Protein AF-A0AB34AFC1-F1 (afdb_monomer)

Foldseek 3Di:
DDPVVVVVVVVVVVVVVVVVVVVVVVVVVVVVVVVVVVVVVVVVVVVVVVVVVVLVVLLVVLVVLVVVCVVVVPDPVSVVSNVVCVVVVND

Structure (mmCIF, N/CA/C/O backbone):
data_AF-A0AB34AFC1-F1
#
_entry.id   AF-A0AB34AFC1-F1
#
loop_
_atom_site.group_PDB
_atom_site.id
_atom_site.type_symbol
_atom_site.label_atom_id
_atom_site.label_alt_id
_atom_site.label_comp_id
_atom_site.label_asym_id
_atom_site.label_entity_id
_atom_site.label_seq_id
_atom_site.pdbx_PDB_ins_code
_atom_site.Cartn_x
_atom_site.Cartn_y
_atom_site.Cartn_z
_atom_site.occupancy
_atom_site.B_iso_or_equiv
_atom_site.auth_seq_id
_atom_site.auth_comp_id
_atom_site.auth_asym_id
_atom_site.auth_atom_id
_atom_site.pdbx_PDB_model_num
ATOM 1 N N . MET A 1 1 ? 36.940 -4.262 -53.594 1.00 66.44 1 MET A N 1
ATOM 2 C CA . MET A 1 1 ? 35.956 -3.407 -52.889 1.00 66.44 1 MET A CA 1
ATOM 3 C C . MET A 1 1 ? 36.439 -1.960 -52.968 1.00 66.44 1 MET A C 1
ATOM 5 O O . MET A 1 1 ? 37.574 -1.721 -52.559 1.00 66.44 1 MET A O 1
ATOM 9 N N . ASN A 1 2 ? 35.660 -1.042 -53.555 1.00 89.19 2 ASN A N 1
ATOM 10 C CA . ASN A 1 2 ? 36.077 0.359 -53.746 1.00 89.19 2 ASN A CA 1
ATOM 11 C C . ASN A 1 2 ? 36.038 1.155 -52.416 1.00 89.19 2 ASN A C 1
ATOM 13 O O . ASN A 1 2 ? 35.502 0.680 -51.411 1.00 89.19 2 ASN A O 1
ATOM 17 N N . SER A 1 3 ? 36.667 2.332 -52.388 1.00 86.94 3 SER A N 1
ATOM 18 C CA . SER A 1 3 ? 36.796 3.190 -51.195 1.00 86.94 3 SER A CA 1
ATOM 19 C C . SER A 1 3 ? 35.446 3.649 -50.635 1.00 86.94 3 SER A C 1
ATOM 21 O O . SER A 1 3 ? 35.250 3.644 -49.423 1.00 86.94 3 SER A O 1
ATOM 23 N N . GLU A 1 4 ? 34.504 3.973 -51.514 1.00 88.38 4 GLU A N 1
ATOM 24 C CA . GLU A 1 4 ? 33.139 4.375 -51.174 1.00 88.38 4 GLU A CA 1
ATOM 25 C C . GLU A 1 4 ? 32.374 3.259 -50.447 1.00 88.38 4 GLU A C 1
ATOM 27 O O . GLU A 1 4 ? 31.822 3.475 -49.369 1.00 88.38 4 GLU A O 1
ATOM 32 N N . THR A 1 5 ? 32.449 2.021 -50.947 1.00 90.44 5 THR A N 1
ATOM 33 C CA . THR A 1 5 ? 31.854 0.853 -50.275 1.00 90.44 5 THR A CA 1
ATOM 34 C C . THR A 1 5 ? 32.454 0.651 -48.881 1.00 90.44 5 THR A C 1
ATOM 36 O O . THR A 1 5 ? 31.721 0.413 -47.924 1.00 90.44 5 THR A O 1
ATOM 39 N N . LYS A 1 6 ? 33.780 0.798 -48.727 1.00 90.44 6 LYS A N 1
ATOM 40 C CA . LYS A 1 6 ? 34.444 0.686 -47.414 1.00 90.44 6 LYS A CA 1
ATOM 41 C C . LYS A 1 6 ? 33.978 1.769 -46.434 1.00 90.44 6 LYS A C 1
ATOM 43 O O . LYS A 1 6 ? 33.796 1.482 -45.252 1.00 90.44 6 LYS A O 1
ATOM 48 N N . PHE A 1 7 ? 33.766 2.994 -46.914 1.00 91.38 7 PHE A N 1
ATOM 49 C CA . PHE A 1 7 ? 33.246 4.091 -46.100 1.00 91.38 7 PHE A CA 1
ATOM 50 C C . PHE A 1 7 ? 31.810 3.818 -45.632 1.00 91.38 7 PHE A C 1
ATOM 52 O O . PHE A 1 7 ? 31.527 3.923 -44.438 1.00 91.38 7 PHE A O 1
ATOM 59 N N . HIS A 1 8 ? 30.921 3.392 -46.534 1.00 92.25 8 HIS A N 1
ATOM 60 C CA . HIS A 1 8 ? 29.541 3.058 -46.174 1.00 92.25 8 HIS A CA 1
ATOM 61 C C . HIS A 1 8 ? 29.455 1.919 -45.153 1.00 92.25 8 HIS A C 1
ATOM 63 O O . HIS A 1 8 ? 28.715 2.047 -44.177 1.00 92.25 8 HIS A O 1
ATOM 69 N N . VAL A 1 9 ? 30.250 0.854 -45.316 1.00 93.75 9 VAL A N 1
ATOM 70 C CA . VAL A 1 9 ? 30.317 -0.253 -44.345 1.00 93.75 9 VAL A CA 1
ATOM 71 C C . VAL A 1 9 ? 30.768 0.249 -42.970 1.00 93.75 9 VAL A C 1
ATOM 73 O O . VAL A 1 9 ? 30.106 -0.031 -41.976 1.00 93.75 9 VAL A O 1
ATOM 76 N N . SER A 1 10 ? 31.811 1.083 -42.910 1.00 94.50 10 SER A N 1
ATOM 77 C CA . SER A 1 10 ? 32.292 1.676 -41.652 1.00 94.50 10 SER A CA 1
ATOM 78 C C . SER A 1 10 ? 31.217 2.513 -40.939 1.00 94.50 10 SER A C 1
ATOM 80 O O . SER A 1 10 ? 31.012 2.394 -39.727 1.00 94.50 10 SER A O 1
ATOM 82 N N . VAL A 1 11 ? 30.457 3.323 -41.686 1.00 94.88 11 VAL A N 1
ATOM 83 C CA . VAL A 1 11 ? 29.337 4.101 -41.131 1.00 94.88 11 VAL A CA 1
ATOM 84 C C . VAL A 1 11 ? 28.222 3.185 -40.621 1.00 94.88 11 VAL A C 1
ATOM 86 O O . VAL A 1 11 ? 27.651 3.444 -39.556 1.00 94.88 11 VAL A O 1
ATOM 89 N N . MET A 1 12 ? 27.901 2.116 -41.354 1.00 96.44 12 MET A N 1
ATOM 90 C CA . MET A 1 12 ? 26.898 1.133 -40.937 1.00 96.44 12 MET A CA 1
ATOM 91 C C . MET A 1 12 ? 27.320 0.401 -39.659 1.00 96.44 12 MET A C 1
ATOM 93 O O . MET A 1 12 ? 26.509 0.298 -38.738 1.00 96.44 12 MET A O 1
ATOM 97 N N . ASP A 1 13 ? 28.584 -0.004 -39.545 1.00 96.38 13 ASP A N 1
ATOM 98 C CA . ASP A 1 13 ? 29.130 -0.638 -38.341 1.00 96.38 13 ASP A CA 1
ATOM 99 C C . ASP A 1 13 ? 29.080 0.300 -37.130 1.00 96.38 13 ASP A C 1
ATOM 101 O O . ASP A 1 13 ? 28.660 -0.097 -36.037 1.00 96.38 13 ASP A O 1
ATOM 105 N N . ALA A 1 14 ? 29.432 1.576 -37.318 1.00 96.06 14 ALA A N 1
ATOM 106 C CA . ALA A 1 14 ? 29.345 2.583 -36.265 1.00 96.06 14 ALA A CA 1
ATOM 107 C C . ALA A 1 14 ? 27.895 2.790 -35.787 1.00 96.06 14 ALA A C 1
ATOM 109 O O . ALA A 1 14 ? 27.635 2.852 -34.578 1.00 96.06 14 ALA A O 1
ATOM 110 N N . ARG A 1 15 ? 26.932 2.845 -36.718 1.00 96.44 15 ARG A N 1
ATOM 111 C CA . ARG A 1 15 ? 25.498 2.934 -36.396 1.00 96.44 15 ARG A CA 1
ATOM 112 C C . ARG A 1 15 ? 25.016 1.690 -35.656 1.00 96.44 15 ARG A C 1
ATOM 114 O O . ARG A 1 15 ? 24.358 1.822 -34.626 1.00 96.44 15 ARG A O 1
ATOM 121 N N . LEU A 1 16 ? 25.393 0.499 -36.119 1.00 97.00 16 LEU A N 1
ATOM 122 C CA . LEU A 1 16 ? 25.032 -0.761 -35.475 1.00 97.00 16 LEU A CA 1
ATOM 123 C C . LEU A 1 16 ? 25.580 -0.834 -34.046 1.00 97.00 16 LEU A C 1
ATOM 125 O O . LEU A 1 16 ? 24.852 -1.198 -33.123 1.00 97.00 16 LEU A O 1
ATOM 129 N N . LYS A 1 17 ? 26.839 -0.433 -33.836 1.00 96.94 17 LYS A N 1
ATOM 130 C CA . LYS A 1 17 ? 27.454 -0.373 -32.503 1.00 96.94 17 LYS A CA 1
ATOM 131 C C . LYS A 1 17 ? 26.707 0.590 -31.578 1.00 96.94 17 LYS A C 1
ATOM 133 O O . LYS A 1 17 ? 26.487 0.265 -30.411 1.00 96.94 17 LYS A O 1
ATOM 138 N N . LYS A 1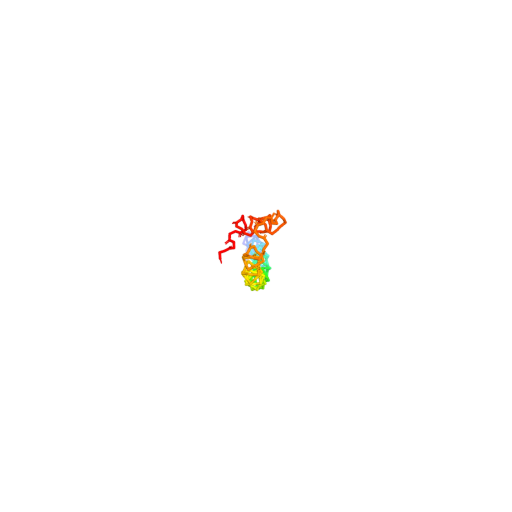 18 ? 26.278 1.749 -32.093 1.00 97.50 18 LYS A N 1
ATOM 139 C CA . LYS A 1 18 ? 25.481 2.722 -31.331 1.00 97.50 18 LYS A CA 1
ATOM 140 C C . LYS A 1 18 ? 24.129 2.141 -30.912 1.00 97.50 18 LYS A C 1
ATOM 142 O O . LYS A 1 18 ? 23.785 2.231 -29.737 1.00 97.50 18 LYS A O 1
ATOM 147 N N . VAL A 1 19 ? 23.402 1.512 -31.837 1.00 97.25 19 VAL A N 1
ATOM 148 C CA . VAL A 1 19 ? 22.093 0.902 -31.546 1.00 97.25 19 VAL A CA 1
ATOM 149 C C . VAL A 1 19 ? 22.229 -0.245 -30.545 1.00 97.25 19 VAL A C 1
ATOM 151 O O . VAL A 1 19 ? 21.448 -0.316 -29.601 1.00 97.25 19 VAL A O 1
ATOM 154 N N . LYS A 1 20 ? 23.251 -1.102 -30.683 1.00 97.81 20 LYS A N 1
ATOM 155 C CA . LYS A 1 20 ? 23.535 -2.171 -29.709 1.00 97.81 20 LYS A CA 1
ATOM 156 C C . LYS A 1 20 ? 23.752 -1.608 -28.304 1.00 97.81 20 LYS A C 1
ATOM 158 O O . LYS A 1 20 ? 23.077 -2.036 -27.377 1.00 97.81 20 LYS A O 1
ATOM 163 N N . LYS A 1 21 ? 24.595 -0.577 -28.169 1.00 97.50 21 LYS A N 1
ATOM 164 C CA . LYS A 1 21 ? 24.837 0.086 -26.879 1.00 97.50 21 LYS A CA 1
ATOM 165 C C . LYS A 1 21 ? 23.549 0.643 -26.266 1.00 97.50 21 LYS A C 1
ATOM 167 O O . LYS A 1 21 ? 23.328 0.470 -25.074 1.00 97.50 21 LYS A O 1
ATOM 172 N N . GLN A 1 22 ? 22.704 1.294 -27.066 1.00 97.75 22 GLN A N 1
ATOM 173 C CA . GLN A 1 22 ? 21.416 1.804 -26.588 1.00 97.75 22 GLN A CA 1
ATOM 174 C C . GLN A 1 22 ? 20.495 0.666 -26.138 1.00 97.75 22 GLN A C 1
ATOM 176 O O . GLN A 1 22 ? 19.891 0.757 -25.076 1.00 97.75 22 GLN A O 1
ATOM 181 N N . CYS A 1 23 ? 20.425 -0.423 -26.905 1.00 97.69 23 CYS A N 1
ATOM 182 C CA . CYS A 1 23 ? 19.644 -1.604 -26.547 1.00 97.69 23 CYS A CA 1
ATOM 183 C C . CYS A 1 23 ? 20.100 -2.200 -25.206 1.00 97.69 23 CYS A C 1
ATOM 185 O O . CYS A 1 23 ? 19.266 -2.475 -24.346 1.00 97.69 23 CYS A O 1
ATOM 187 N N . ASP A 1 24 ? 21.40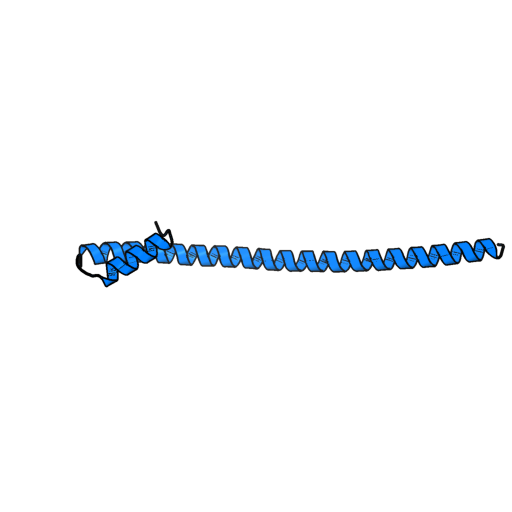9 -2.330 -24.988 1.00 98.06 24 ASP A N 1
ATOM 188 C CA . ASP A 1 24 ? 21.954 -2.852 -23.732 1.00 98.06 24 ASP A CA 1
ATOM 189 C C . ASP A 1 24 ? 21.658 -1.919 -22.549 1.00 98.06 24 ASP A C 1
ATOM 191 O O . ASP A 1 24 ? 21.256 -2.384 -21.484 1.00 98.06 24 ASP A O 1
ATOM 195 N N . GLN A 1 25 ? 21.761 -0.602 -22.751 1.00 98.00 25 GLN A N 1
ATOM 196 C CA . GLN A 1 25 ? 21.379 0.393 -21.743 1.00 98.00 25 GLN A CA 1
ATOM 197 C C . GLN A 1 25 ? 19.892 0.300 -21.385 1.00 98.00 25 GLN A C 1
ATOM 199 O O . GLN A 1 25 ? 19.544 0.315 -20.206 1.00 98.00 25 GLN A O 1
ATOM 204 N N . TYR A 1 26 ? 19.012 0.154 -22.380 1.00 98.12 26 TYR A N 1
ATOM 205 C CA . TYR A 1 26 ? 17.581 -0.022 -22.136 1.00 98.12 26 TYR A CA 1
ATOM 206 C C . TYR A 1 26 ? 17.275 -1.328 -21.407 1.00 98.12 26 TYR A C 1
ATOM 208 O O . TYR A 1 26 ? 16.444 -1.325 -20.505 1.00 98.12 26 TYR A O 1
ATOM 216 N N . LYS A 1 27 ? 17.955 -2.429 -21.743 1.00 97.94 27 LYS A N 1
ATOM 217 C CA . LYS A 1 27 ? 17.799 -3.706 -21.031 1.00 97.94 27 LYS A CA 1
ATOM 218 C C . LYS A 1 27 ? 18.213 -3.596 -19.567 1.00 97.94 27 LYS A C 1
ATOM 220 O O . LYS A 1 27 ? 17.501 -4.096 -18.705 1.00 97.94 27 LYS A O 1
ATOM 225 N N . GLN A 1 28 ? 19.330 -2.924 -19.289 1.00 98.06 28 GLN A N 1
ATOM 226 C CA . GLN A 1 28 ? 19.789 -2.690 -17.919 1.00 98.06 28 GLN A CA 1
ATOM 227 C C . GLN A 1 28 ? 18.800 -1.817 -17.144 1.00 98.06 28 GLN A C 1
ATOM 229 O O . GLN A 1 28 ? 18.377 -2.198 -16.058 1.00 98.06 28 GLN A O 1
ATOM 234 N N . ALA A 1 29 ? 18.373 -0.689 -17.720 1.00 98.06 29 ALA A N 1
ATOM 235 C CA . ALA A 1 29 ? 17.385 0.187 -17.09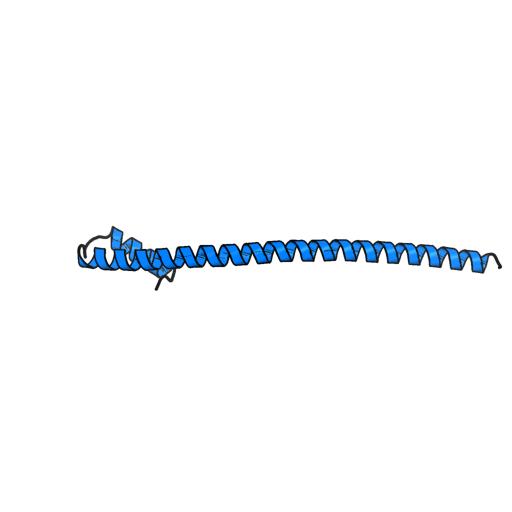5 1.00 98.06 29 ALA A CA 1
ATOM 236 C C . ALA A 1 29 ? 16.060 -0.546 -16.831 1.00 98.06 29 ALA A C 1
ATOM 238 O O . ALA A 1 29 ? 15.500 -0.438 -15.745 1.00 98.06 29 ALA A O 1
ATOM 239 N N . TYR A 1 30 ? 15.595 -1.346 -17.794 1.00 98.19 30 TYR A N 1
ATOM 240 C CA . TYR A 1 30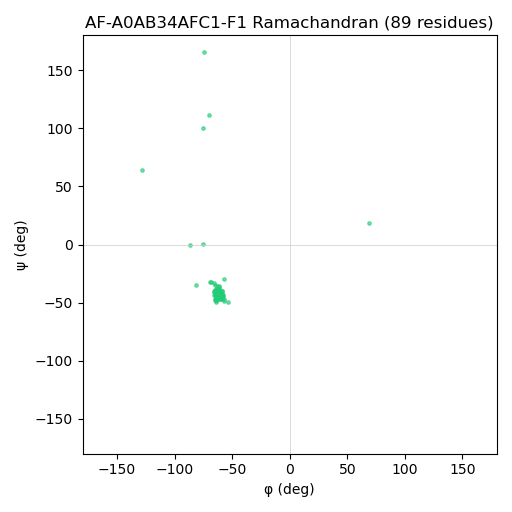 ? 14.407 -2.177 -17.635 1.00 98.19 30 TYR A CA 1
ATOM 241 C C . TYR A 1 30 ? 14.558 -3.176 -16.485 1.00 98.19 30 TYR A C 1
ATOM 243 O O . TYR A 1 30 ? 13.660 -3.270 -15.653 1.00 98.19 30 TYR A O 1
ATOM 251 N N . GLN A 1 31 ? 15.687 -3.887 -16.404 1.00 98.31 31 GLN A N 1
ATOM 252 C CA . GLN A 1 31 ? 15.919 -4.847 -15.326 1.00 98.31 31 GLN A CA 1
ATOM 253 C C . GLN A 1 31 ? 15.937 -4.161 -13.956 1.00 98.31 31 GLN A C 1
ATOM 255 O O . GLN A 1 31 ? 15.273 -4.637 -13.043 1.00 98.31 31 GLN A O 1
ATOM 260 N N . HIS A 1 32 ? 16.591 -3.002 -13.836 1.00 98.06 32 HIS A N 1
ATOM 261 C CA . HIS A 1 32 ? 16.555 -2.210 -12.606 1.00 98.06 32 HIS A CA 1
ATOM 262 C C . HIS A 1 32 ? 15.127 -1.809 -12.218 1.00 98.06 32 HIS A C 1
ATOM 264 O O . HIS A 1 32 ? 14.730 -1.999 -11.072 1.00 98.06 32 HIS A O 1
ATOM 270 N N . CYS A 1 33 ? 14.313 -1.338 -13.170 1.00 98.38 33 CYS A N 1
ATOM 271 C CA . CYS A 1 33 ? 12.908 -1.032 -12.898 1.00 98.38 33 CYS A CA 1
ATOM 272 C C . CYS A 1 33 ? 12.114 -2.268 -12.449 1.00 98.38 33 CYS A C 1
ATOM 274 O O . CYS A 1 33 ? 11.250 -2.162 -11.579 1.00 98.38 33 CYS A O 1
ATOM 276 N N . VAL A 1 34 ? 12.377 -3.438 -13.037 1.00 98.44 34 VAL A N 1
ATOM 277 C CA . VAL A 1 34 ? 11.736 -4.696 -12.631 1.00 98.44 34 VAL A CA 1
ATOM 278 C C . VAL A 1 34 ? 12.125 -5.064 -11.199 1.00 98.44 34 VAL A C 1
ATOM 280 O O . VAL A 1 34 ? 11.241 -5.391 -10.404 1.00 98.44 34 VAL A O 1
ATOM 283 N N . ASP A 1 35 ? 13.407 -4.970 -10.857 1.00 98.50 35 ASP A N 1
ATOM 284 C CA . ASP A 1 35 ? 13.916 -5.290 -9.523 1.00 98.50 35 ASP A CA 1
ATOM 285 C C . ASP A 1 35 ? 13.300 -4.359 -8.462 1.00 98.50 35 ASP A C 1
ATOM 287 O O . ASP A 1 35 ? 12.770 -4.827 -7.448 1.00 98.50 35 ASP A O 1
ATOM 291 N N . ASP A 1 36 ? 13.246 -3.053 -8.739 1.00 98.56 36 ASP A N 1
ATOM 292 C CA . ASP A 1 36 ? 12.606 -2.067 -7.862 1.00 98.56 36 ASP A CA 1
ATOM 293 C C . ASP A 1 36 ? 11.110 -2.359 -7.671 1.00 98.56 36 ASP A C 1
ATOM 295 O O . ASP A 1 36 ? 10.591 -2.320 -6.550 1.00 98.56 36 ASP A O 1
ATOM 299 N N . LEU A 1 37 ? 10.396 -2.715 -8.746 1.00 98.56 37 LEU A N 1
ATOM 300 C CA . LEU A 1 37 ? 8.978 -3.079 -8.674 1.00 98.56 37 LEU A CA 1
ATOM 301 C C . LEU A 1 37 ? 8.740 -4.328 -7.820 1.00 98.56 37 LEU A C 1
ATOM 303 O O . LEU A 1 37 ? 7.726 -4.403 -7.118 1.00 98.56 37 LEU A O 1
ATOM 307 N N . ILE A 1 38 ? 9.646 -5.307 -7.855 1.00 98.56 38 ILE A N 1
ATOM 308 C CA . ILE A 1 38 ? 9.565 -6.504 -7.008 1.00 98.56 38 ILE A CA 1
ATOM 309 C C . ILE A 1 38 ? 9.691 -6.111 -5.533 1.00 98.56 38 ILE A C 1
ATOM 311 O O . ILE A 1 38 ? 8.852 -6.516 -4.720 1.00 98.56 38 ILE A O 1
ATOM 315 N N . VAL A 1 39 ? 10.680 -5.279 -5.192 1.00 98.50 39 VAL A N 1
ATOM 316 C CA . VAL A 1 39 ? 10.894 -4.796 -3.819 1.00 98.50 39 VAL A CA 1
ATOM 317 C C . VAL A 1 39 ? 9.692 -3.988 -3.328 1.00 98.50 39 VAL A C 1
ATOM 319 O O . VAL A 1 39 ? 9.184 -4.239 -2.231 1.00 98.50 39 VAL A O 1
ATOM 322 N N . LEU A 1 40 ? 9.176 -3.068 -4.146 1.00 98.69 40 LEU A N 1
ATOM 323 C CA . LEU A 1 40 ? 8.000 -2.263 -3.806 1.00 98.69 40 LEU A CA 1
ATOM 324 C C . LEU A 1 40 ? 6.759 -3.131 -3.573 1.00 98.69 40 LEU A C 1
ATOM 326 O O . LEU A 1 40 ? 6.046 -2.933 -2.590 1.00 98.69 40 LEU A O 1
ATOM 330 N N . ARG A 1 41 ? 6.523 -4.145 -4.413 1.00 98.50 41 ARG A N 1
ATOM 331 C CA . ARG A 1 41 ? 5.412 -5.093 -4.217 1.00 98.50 41 ARG A CA 1
ATOM 332 C C . ARG A 1 41 ? 5.552 -5.889 -2.923 1.00 98.50 41 ARG A C 1
ATOM 334 O O . ARG A 1 41 ? 4.557 -6.082 -2.226 1.00 98.50 41 ARG A O 1
ATOM 341 N N . ALA A 1 42 ? 6.757 -6.348 -2.590 1.00 98.44 42 ALA A N 1
ATOM 342 C CA . ALA A 1 42 ? 7.006 -7.068 -1.344 1.00 98.44 42 ALA A CA 1
ATOM 343 C C . ALA A 1 42 ? 6.777 -6.170 -0.115 1.00 98.44 42 ALA A C 1
ATOM 345 O O . ALA A 1 42 ? 6.110 -6.580 0.838 1.00 98.44 42 ALA A O 1
ATOM 346 N N . ASN A 1 43 ? 7.263 -4.927 -0.163 1.00 98.50 43 ASN A N 1
ATOM 347 C CA . ASN A 1 43 ? 7.054 -3.940 0.893 1.00 98.50 43 ASN A CA 1
ATOM 348 C C . ASN A 1 43 ? 5.570 -3.602 1.074 1.00 98.50 43 ASN A C 1
ATOM 350 O O . ASN A 1 43 ? 5.098 -3.602 2.210 1.00 98.50 43 ASN A O 1
ATOM 354 N N . ASN A 1 44 ? 4.823 -3.394 -0.014 1.00 98.69 44 ASN A N 1
ATOM 355 C CA . ASN A 1 44 ? 3.384 -3.128 0.052 1.00 98.69 44 ASN A CA 1
ATOM 356 C C . ASN A 1 44 ? 2.627 -4.286 0.705 1.00 98.69 44 ASN A C 1
ATOM 358 O O . ASN A 1 44 ? 1.883 -4.051 1.650 1.00 98.69 44 ASN A O 1
ATOM 362 N N .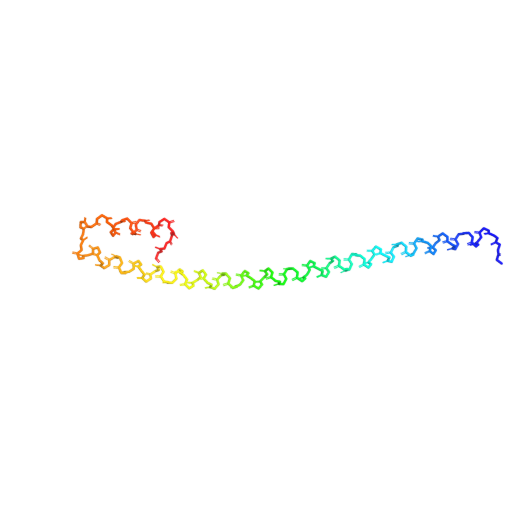 LYS A 1 45 ? 2.891 -5.539 0.309 1.00 98.44 45 LYS A N 1
ATOM 363 C CA . LYS A 1 45 ? 2.268 -6.713 0.950 1.00 98.44 45 LYS A CA 1
ATOM 364 C C . LYS A 1 45 ? 2.569 -6.796 2.448 1.00 98.44 45 LYS A C 1
ATOM 366 O O . LYS A 1 45 ? 1.701 -7.159 3.240 1.00 98.44 45 LYS A O 1
ATOM 371 N N . ARG A 1 46 ? 3.803 -6.473 2.856 1.00 98.50 46 ARG A N 1
ATOM 372 C CA . ARG A 1 46 ? 4.180 -6.437 4.277 1.00 98.50 46 ARG A CA 1
ATOM 373 C C . ARG A 1 46 ? 3.406 -5.348 5.023 1.00 98.50 46 ARG A C 1
ATOM 375 O O . ARG A 1 46 ? 2.866 -5.631 6.089 1.00 98.50 46 ARG A O 1
ATOM 382 N N . LEU A 1 47 ? 3.331 -4.142 4.463 1.00 98.56 47 LEU A N 1
ATOM 383 C CA . LEU A 1 47 ? 2.606 -3.017 5.058 1.00 98.56 47 LEU A CA 1
ATOM 384 C C . LEU A 1 47 ? 1.100 -3.288 5.142 1.00 98.56 47 LEU A C 1
ATOM 386 O O . LEU A 1 47 ? 0.496 -3.020 6.173 1.00 98.56 47 LEU A O 1
ATOM 390 N N . GLU A 1 48 ? 0.498 -3.883 4.112 1.00 98.50 48 GLU A N 1
ATOM 391 C CA . GLU A 1 48 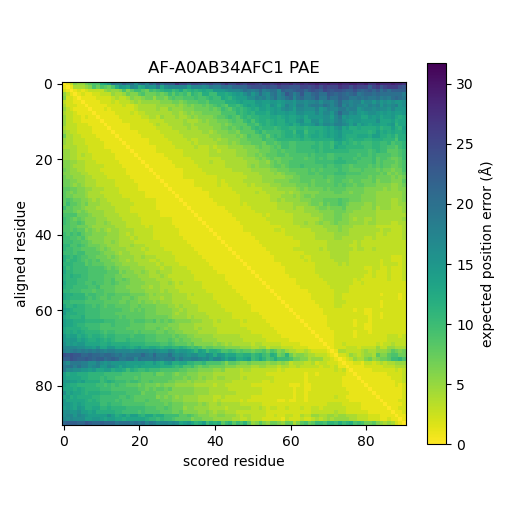? -0.908 -4.305 4.122 1.00 98.50 48 GLU A CA 1
ATOM 392 C C . GLU A 1 48 ? -1.193 -5.279 5.271 1.00 98.50 48 GLU A C 1
ATOM 394 O O . GLU A 1 48 ? -2.176 -5.112 5.995 1.00 98.50 48 GLU A O 1
ATOM 399 N N . ARG A 1 49 ? -0.303 -6.255 5.494 1.00 98.31 49 ARG A N 1
ATOM 400 C CA . ARG A 1 49 ? -0.423 -7.198 6.613 1.00 98.31 49 ARG A CA 1
ATOM 401 C C . ARG A 1 49 ? -0.319 -6.498 7.968 1.00 98.31 49 ARG A C 1
ATOM 403 O O . ARG A 1 49 ? -1.167 -6.719 8.827 1.00 98.31 49 ARG A O 1
ATOM 410 N N . GLN A 1 50 ? 0.681 -5.637 8.146 1.00 98.25 50 GLN A N 1
ATOM 411 C CA . GLN A 1 50 ? 0.869 -4.883 9.390 1.00 98.25 50 GLN A CA 1
ATOM 412 C C . GLN A 1 50 ? -0.324 -3.962 9.677 1.00 98.25 50 GLN A C 1
ATOM 414 O O . GLN A 1 50 ? -0.812 -3.917 10.804 1.00 98.25 50 GLN A O 1
ATOM 419 N N . ASN A 1 51 ? -0.851 -3.289 8.653 1.00 97.56 51 ASN A N 1
ATOM 420 C CA . ASN A 1 51 ? -2.043 -2.454 8.773 1.00 97.56 51 ASN A CA 1
ATOM 421 C C . ASN A 1 51 ? -3.278 -3.283 9.150 1.00 97.56 51 ASN A C 1
ATOM 423 O O . ASN A 1 51 ? -4.081 -2.842 9.971 1.00 97.56 51 ASN A O 1
ATOM 427 N N . ALA A 1 52 ? -3.432 -4.490 8.597 1.00 97.31 52 ALA A N 1
ATOM 428 C CA . ALA A 1 52 ? -4.525 -5.389 8.958 1.00 97.31 52 ALA A CA 1
ATOM 429 C C . ALA A 1 52 ? -4.438 -5.843 10.427 1.00 97.31 52 ALA A C 1
ATOM 431 O O . ALA A 1 52 ? -5.449 -5.834 11.134 1.00 97.31 52 ALA A O 1
ATOM 432 N N . GLU A 1 53 ? -3.239 -6.186 10.904 1.00 97.94 53 GLU A N 1
ATOM 433 C CA . GLU A 1 53 ? -2.984 -6.553 12.304 1.00 97.94 53 GLU A CA 1
ATOM 434 C C . GLU A 1 53 ? -3.274 -5.377 13.254 1.00 97.94 53 GLU A C 1
ATOM 436 O O . GLU A 1 53 ? -3.985 -5.538 14.250 1.00 97.94 53 GLU A O 1
ATOM 441 N N . GLN A 1 54 ? -2.817 -4.170 12.910 1.00 97.38 54 GLN A N 1
ATOM 442 C CA . GLN A 1 54 ? -3.099 -2.954 13.678 1.00 97.38 54 GLN A CA 1
ATOM 443 C C . GLN A 1 54 ? -4.595 -2.619 13.700 1.00 97.38 54 GLN A C 1
ATOM 445 O O . GLN A 1 54 ? -5.143 -2.314 14.759 1.00 97.38 54 GLN A O 1
ATOM 450 N N . LEU A 1 55 ? -5.290 -2.724 12.564 1.00 97.12 55 LEU A N 1
ATOM 451 C CA . LEU A 1 55 ? -6.733 -2.492 12.494 1.00 97.12 55 LEU A CA 1
ATOM 452 C C . LEU A 1 55 ? -7.508 -3.501 13.351 1.00 97.12 55 LEU A C 1
ATOM 454 O O . LEU A 1 55 ? -8.476 -3.130 14.017 1.00 97.12 55 LEU A O 1
ATOM 458 N N . ALA A 1 56 ? -7.088 -4.769 13.367 1.00 97.25 56 ALA A N 1
ATOM 459 C CA . ALA A 1 56 ? -7.688 -5.787 14.223 1.00 97.25 56 ALA A CA 1
ATOM 460 C C . ALA A 1 56 ? -7.524 -5.439 15.711 1.00 97.25 56 ALA A C 1
ATOM 462 O O . ALA A 1 56 ? -8.495 -5.520 16.469 1.00 97.25 56 ALA A O 1
ATOM 463 N N . LEU A 1 57 ? -6.335 -4.982 16.115 1.00 97.94 57 LEU A N 1
ATOM 464 C CA . LEU A 1 57 ? -6.084 -4.517 17.478 1.00 97.94 57 LEU A CA 1
ATOM 465 C C . LEU A 1 57 ? -6.946 -3.296 17.833 1.00 97.94 57 LEU A C 1
ATOM 467 O O . LEU A 1 57 ? -7.572 -3.276 18.892 1.00 97.94 57 LEU A O 1
ATOM 471 N N . LEU A 1 58 ? -7.060 -2.311 16.937 1.00 97.69 58 LEU A N 1
ATOM 472 C CA . LEU A 1 58 ? -7.911 -1.134 17.152 1.00 97.69 58 LEU A CA 1
ATOM 473 C C . LEU A 1 58 ? -9.390 -1.507 17.314 1.00 97.69 58 LEU A C 1
ATOM 475 O O . LEU A 1 58 ? -10.078 -0.919 18.146 1.00 97.69 58 LEU A O 1
ATOM 479 N N . LYS A 1 59 ? -9.883 -2.518 16.588 1.00 97.19 59 LYS A N 1
ATOM 480 C CA . LYS A 1 59 ? -11.247 -3.045 16.775 1.00 97.19 59 LYS A CA 1
ATOM 481 C C . LYS A 1 59 ? -11.438 -3.695 18.144 1.00 97.19 59 LYS A C 1
ATOM 483 O O . LYS A 1 59 ? -12.493 -3.534 18.754 1.00 97.19 59 LYS A O 1
ATOM 488 N N . GLN A 1 60 ? -10.441 -4.425 18.646 1.00 97.69 60 GLN A N 1
ATOM 489 C CA . GLN A 1 60 ? -10.487 -4.971 20.008 1.00 97.69 60 GLN A CA 1
ATOM 490 C C . GLN A 1 60 ? -10.469 -3.850 21.051 1.00 97.69 60 GLN A C 1
ATOM 492 O O . GLN A 1 60 ? -11.268 -3.864 21.986 1.00 97.69 60 GLN A O 1
ATOM 497 N N . PHE A 1 61 ? -9.617 -2.844 20.849 1.00 97.38 61 PHE A N 1
ATOM 498 C CA . PHE A 1 61 ? -9.555 -1.674 21.713 1.00 97.38 61 PHE 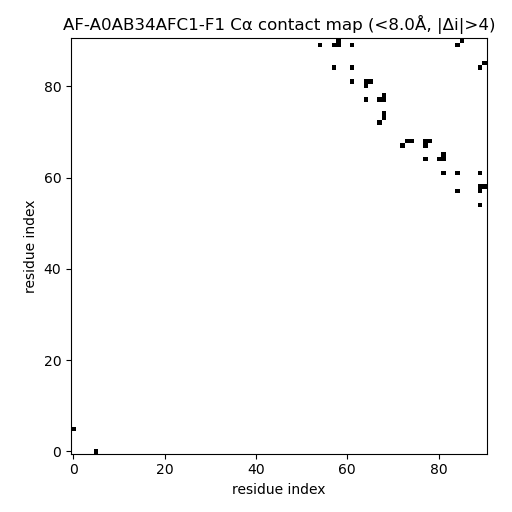A CA 1
ATOM 499 C C . PHE A 1 61 ? -10.880 -0.902 21.719 1.00 97.38 61 PHE A C 1
ATOM 501 O O . PHE A 1 61 ? -11.369 -0.562 22.789 1.00 97.38 61 PHE A O 1
ATOM 508 N N . ARG A 1 62 ? -11.534 -0.722 20.563 1.00 96.25 62 ARG A N 1
ATOM 509 C CA . ARG A 1 62 ? -12.879 -0.127 20.466 1.00 96.25 62 ARG A CA 1
ATOM 510 C C . ARG A 1 62 ? -13.885 -0.834 21.369 1.00 96.25 62 ARG A C 1
ATOM 512 O O . ARG A 1 62 ? -14.537 -0.169 22.163 1.00 96.25 62 ARG A O 1
ATOM 519 N N . LYS A 1 63 ? -13.948 -2.170 21.316 1.00 96.50 63 LYS A N 1
ATOM 520 C CA . LYS A 1 63 ? -14.835 -2.964 22.188 1.00 96.50 63 LYS A CA 1
ATOM 521 C C . LYS A 1 63 ? -14.543 -2.730 23.671 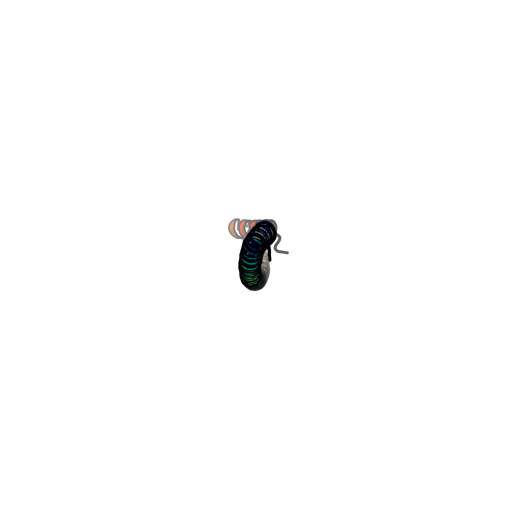1.00 96.50 63 LYS A C 1
ATOM 523 O O . LYS A 1 63 ? -15.469 -2.626 24.472 1.00 96.50 63 LYS A O 1
ATOM 528 N N . LEU A 1 64 ? -13.264 -2.630 24.038 1.00 96.31 64 LEU A N 1
ATOM 529 C CA . LEU A 1 64 ? -12.862 -2.302 25.405 1.00 96.31 64 LEU A CA 1
ATOM 530 C C . LEU A 1 64 ? -13.325 -0.895 25.804 1.00 96.31 64 LEU A C 1
ATOM 532 O O . LEU A 1 64 ? -13.839 -0.726 26.907 1.00 96.31 64 LEU A O 1
ATOM 536 N N . ILE A 1 65 ? -13.168 0.100 24.927 1.00 96.06 65 ILE A N 1
ATOM 537 C CA . ILE A 1 65 ? -13.638 1.470 25.172 1.00 96.06 65 ILE A CA 1
ATOM 538 C C . ILE A 1 65 ? -15.157 1.506 25.337 1.00 96.06 65 ILE A C 1
ATOM 540 O O . ILE A 1 65 ? -15.637 2.113 26.293 1.00 96.06 65 ILE A O 1
ATOM 544 N N . ASP A 1 66 ? -15.901 0.817 24.471 1.00 94.69 66 ASP A N 1
ATOM 545 C CA . ASP A 1 66 ? -17.359 0.720 24.566 1.00 94.69 66 ASP A CA 1
ATOM 546 C C . ASP A 1 66 ? -17.774 0.140 25.929 1.00 94.69 66 ASP A C 1
ATOM 548 O O . ASP A 1 66 ? -18.584 0.741 26.633 1.00 94.69 66 ASP A O 1
ATOM 552 N N . TYR A 1 67 ? -17.141 -0.954 26.371 1.00 96.38 67 TYR A N 1
ATOM 553 C CA . TYR A 1 67 ? -17.356 -1.524 27.708 1.00 96.38 67 TYR A CA 1
ATOM 554 C C . TYR A 1 67 ? -16.994 -0.552 28.844 1.00 96.38 67 TYR A C 1
ATOM 556 O O . TYR A 1 67 ? -17.715 -0.418 29.830 1.00 96.38 67 TYR A O 1
ATOM 564 N N . LYS A 1 68 ? -15.878 0.173 28.736 1.00 95.38 68 LYS A N 1
ATOM 565 C CA . LYS A 1 68 ? -15.492 1.151 29.764 1.00 95.38 68 LYS A CA 1
ATOM 566 C C . LYS A 1 68 ? -16.466 2.322 29.838 1.00 95.38 68 LYS A C 1
ATOM 568 O O . LYS A 1 68 ? -16.720 2.811 30.937 1.00 95.38 68 LYS A O 1
ATOM 573 N N . LEU A 1 69 ? -17.054 2.731 28.716 1.00 94.88 69 LEU A N 1
ATOM 574 C CA . LEU A 1 69 ? -18.103 3.746 28.684 1.00 94.88 69 LEU A CA 1
ATOM 575 C C . LEU A 1 69 ? -19.402 3.264 29.330 1.00 94.88 69 LEU A C 1
ATOM 577 O O . LEU A 1 69 ? -20.070 4.080 29.958 1.00 94.88 69 LEU A O 1
ATOM 581 N N . THR A 1 70 ? -19.747 1.970 29.262 1.00 94.56 70 THR A N 1
ATOM 582 C CA . THR A 1 70 ? -20.931 1.469 29.986 1.00 94.56 70 THR A CA 1
ATOM 583 C C . THR A 1 70 ? -20.763 1.582 31.500 1.00 94.56 70 THR A C 1
ATOM 585 O O . THR A 1 70 ? -21.731 1.877 32.195 1.00 94.56 70 THR A O 1
ATOM 588 N N . LEU A 1 71 ? -19.540 1.387 32.005 1.00 94.75 71 LEU A N 1
ATOM 589 C CA . LEU A 1 71 ? -19.207 1.514 33.430 1.00 94.75 71 LEU A CA 1
ATOM 590 C C . LEU A 1 71 ? -18.983 2.968 33.872 1.00 94.75 71 LEU A C 1
ATOM 592 O O . LEU A 1 71 ? -19.305 3.337 34.997 1.00 94.75 71 LEU A O 1
ATOM 596 N N . HIS A 1 72 ? -18.415 3.797 32.995 1.00 92.69 72 HIS A N 1
ATOM 597 C CA . HIS A 1 72 ? -18.002 5.169 33.290 1.00 92.69 72 HIS A CA 1
ATOM 598 C C . HIS A 1 72 ? -18.572 6.145 32.256 1.00 92.69 72 HIS A C 1
ATOM 600 O O . HIS A 1 72 ? -17.834 6.805 31.521 1.00 92.69 72 HIS A O 1
ATOM 606 N N . GLN A 1 73 ? -19.901 6.258 32.215 1.00 84.06 73 GLN A N 1
ATOM 607 C CA . GLN A 1 73 ? -20.632 6.997 31.175 1.00 84.06 73 GLN A CA 1
ATOM 608 C C . GLN A 1 73 ? -20.227 8.476 31.056 1.00 84.06 73 GLN A C 1
ATOM 610 O O . GLN A 1 73 ? -20.284 9.044 29.964 1.00 84.06 73 GLN A O 1
ATOM 615 N N . GLY A 1 74 ? -19.795 9.104 32.154 1.00 88.75 74 GLY A N 1
ATOM 616 C CA . GLY A 1 74 ? -19.340 10.499 32.200 1.00 88.75 74 GLY A CA 1
ATOM 617 C C . GLY A 1 74 ? -17.858 10.719 31.874 1.00 88.75 74 GLY A C 1
ATOM 618 O O . GLY A 1 74 ? -17.403 11.859 31.905 1.00 88.75 74 GLY A O 1
ATOM 619 N N . SER A 1 75 ? -17.084 9.668 31.582 1.00 94.44 75 SER A N 1
ATOM 620 C CA . SER A 1 75 ? -15.649 9.813 31.316 1.00 94.44 75 SER A CA 1
ATOM 621 C C . SER A 1 75 ? -15.397 10.512 29.980 1.00 94.44 75 SER A C 1
ATOM 623 O O . SER A 1 75 ? -15.632 9.941 28.912 1.00 94.44 75 SER A O 1
ATOM 625 N N . LEU A 1 76 ? -14.872 11.738 30.039 1.00 94.25 76 LEU A N 1
ATOM 626 C CA . LEU A 1 76 ? -14.482 12.499 28.851 1.00 94.25 76 LEU A CA 1
ATOM 627 C C . LEU A 1 76 ? -13.393 11.767 28.052 1.00 94.25 76 LEU A C 1
ATOM 629 O O . LEU A 1 76 ? -13.495 11.643 26.836 1.00 94.25 76 LEU A O 1
ATOM 633 N N . MET A 1 77 ? -12.413 11.193 28.751 1.00 95.50 77 MET A N 1
ATOM 634 C CA . MET A 1 77 ? -11.282 10.489 28.145 1.00 95.50 77 MET A CA 1
ATOM 635 C C . MET A 1 77 ? -11.726 9.304 27.269 1.00 95.50 77 MET A C 1
ATOM 637 O O . MET A 1 77 ? -11.301 9.191 26.119 1.00 95.50 77 MET A O 1
ATOM 641 N N . TYR A 1 78 ? -12.636 8.449 27.750 1.00 95.69 78 TYR A N 1
ATOM 642 C CA . TYR A 1 78 ? -13.109 7.323 26.938 1.00 95.69 78 TYR A CA 1
ATOM 643 C C . TYR A 1 78 ? -13.967 7.775 25.745 1.00 95.69 78 TYR A C 1
ATOM 645 O O . TYR A 1 78 ? -13.897 7.163 24.677 1.00 95.69 78 TYR A O 1
ATOM 653 N N . ARG A 1 79 ? -14.727 8.872 25.882 1.00 95.06 79 ARG A N 1
ATOM 654 C CA . ARG A 1 79 ? -15.470 9.471 24.759 1.00 95.06 79 ARG A CA 1
ATOM 655 C C . ARG A 1 79 ? -14.525 10.019 23.688 1.00 95.06 79 ARG A C 1
ATOM 657 O O . ARG A 1 79 ? -14.778 9.825 22.501 1.00 95.06 79 ARG A O 1
ATOM 664 N N . GLU A 1 80 ? -13.416 10.641 24.088 1.00 96.25 80 GLU A N 1
ATOM 665 C CA . GLU A 1 80 ? -12.385 11.115 23.158 1.00 96.25 80 GLU A CA 1
ATOM 666 C C . GLU A 1 80 ? -11.733 9.964 22.389 1.00 96.25 80 GLU A C 1
ATOM 668 O O . GLU A 1 80 ? -11.609 10.038 21.166 1.00 96.25 80 GLU A O 1
ATOM 673 N N . TYR A 1 81 ? -11.357 8.873 23.066 1.00 95.56 81 TYR A N 1
ATOM 674 C CA . TYR A 1 81 ? -10.828 7.690 22.380 1.00 95.56 81 TYR A CA 1
ATOM 675 C C . TYR A 1 81 ? -11.839 7.082 21.415 1.00 95.56 81 TYR A C 1
ATOM 677 O O . TYR A 1 81 ? -11.473 6.722 20.296 1.00 95.56 81 TYR A O 1
ATOM 685 N N . ARG A 1 82 ? -13.117 7.020 21.802 1.00 95.38 82 ARG A N 1
ATOM 686 C CA . ARG A 1 82 ? -14.177 6.525 20.925 1.00 95.38 82 ARG A CA 1
ATOM 687 C C . ARG A 1 82 ? -14.317 7.380 19.664 1.00 95.38 82 ARG A C 1
ATOM 689 O O . ARG A 1 82 ? -14.348 6.820 18.571 1.00 95.38 82 ARG A O 1
ATOM 696 N N . SER A 1 83 ? -14.309 8.704 19.821 1.00 95.38 83 SER A N 1
ATOM 697 C CA . 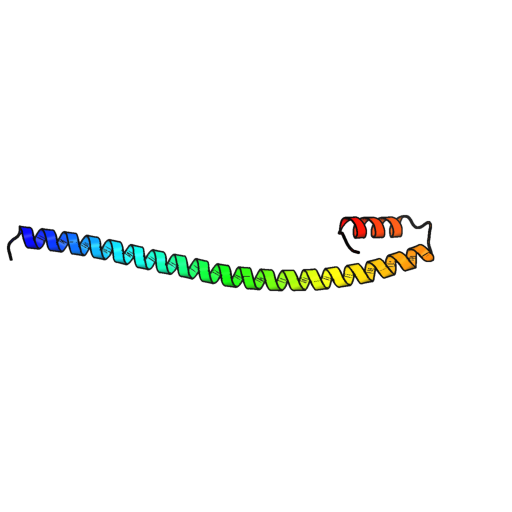SER A 1 83 ? -14.363 9.667 18.716 1.00 95.38 83 SER A CA 1
ATOM 698 C C . SER A 1 83 ? -13.164 9.532 17.771 1.00 95.38 83 SER A C 1
ATOM 700 O O . SER A 1 83 ? -13.336 9.451 16.557 1.00 95.38 83 SER A O 1
ATOM 702 N N . LYS A 1 84 ? -11.943 9.403 18.309 1.00 96.56 84 LYS A N 1
ATOM 703 C CA . LYS A 1 84 ? -10.737 9.167 17.493 1.00 96.56 84 LYS A CA 1
ATOM 704 C C . LYS A 1 84 ? -10.822 7.858 16.703 1.00 96.56 84 LYS A C 1
ATOM 706 O O . LYS A 1 84 ? -10.447 7.825 15.537 1.00 96.56 84 LYS A O 1
ATOM 711 N N . LEU A 1 85 ? -11.344 6.788 17.306 1.00 96.56 85 LEU A N 1
ATOM 712 C CA . LEU A 1 85 ? -11.561 5.515 16.609 1.00 96.56 85 LEU A CA 1
ATOM 713 C C . LEU A 1 85 ? -12.594 5.647 15.476 1.00 96.56 85 LEU A C 1
ATOM 715 O O . LEU A 1 85 ? -12.387 5.073 14.409 1.00 96.56 85 LEU A O 1
ATOM 719 N N . ASP A 1 86 ? -13.657 6.433 15.672 1.00 95.00 86 ASP A N 1
ATOM 720 C CA . ASP A 1 86 ? -14.639 6.725 14.617 1.00 95.00 86 ASP A CA 1
ATOM 721 C C . ASP A 1 86 ? -14.029 7.539 13.465 1.00 95.00 86 ASP A C 1
ATOM 723 O O . ASP A 1 86 ? -14.266 7.215 12.302 1.00 95.00 86 ASP A O 1
ATOM 727 N N . GLN A 1 87 ? -13.186 8.535 13.764 1.00 96.19 87 GLN A N 1
ATOM 728 C CA . GLN A 1 87 ? -12.446 9.307 12.750 1.00 96.19 87 GLN A CA 1
ATOM 729 C C . GLN A 1 87 ? -11.493 8.429 11.932 1.00 96.19 87 GLN A C 1
ATOM 731 O O . GLN A 1 87 ? -11.339 8.632 10.730 1.00 96.19 87 GLN A O 1
ATOM 736 N N . LEU A 1 88 ? -10.888 7.424 12.570 1.00 94.56 88 LEU A N 1
ATOM 737 C CA . LEU A 1 88 ? -10.060 6.415 11.907 1.00 94.56 88 LEU A CA 1
ATOM 738 C C . LEU A 1 88 ? -10.886 5.370 11.130 1.00 94.56 88 LEU A C 1
ATOM 740 O O . LEU A 1 88 ? -10.316 4.451 10.546 1.00 94.56 88 LEU A O 1
ATOM 744 N N . GLY A 1 89 ? -12.220 5.474 11.124 1.00 93.44 89 GLY A N 1
ATOM 745 C CA . GLY A 1 89 ? -13.109 4.537 10.436 1.00 93.44 89 GLY A CA 1
ATOM 746 C C . GLY A 1 89 ? -13.145 3.144 11.069 1.00 93.44 89 GLY A C 1
ATOM 747 O O . GLY A 1 89 ? -13.554 2.180 10.415 1.00 93.44 89 GLY A O 1
ATOM 748 N N . VAL A 1 90 ? -12.718 3.013 12.329 1.00 93.38 90 VAL A N 1
ATOM 749 C CA . VAL A 1 90 ? -12.716 1.743 13.057 1.00 93.38 90 VAL A CA 1
ATOM 750 C C . VAL A 1 90 ? -14.151 1.417 13.467 1.00 93.38 90 VAL A C 1
ATOM 752 O O . VAL A 1 90 ? -14.675 1.947 14.447 1.00 93.38 90 VAL A O 1
ATOM 755 N N . LYS A 1 91 ? -14.781 0.535 12.688 1.00 82.56 91 LYS A N 1
ATOM 756 C CA . LYS A 1 91 ? -16.116 -0.024 12.936 1.00 82.56 91 LYS A CA 1
ATOM 757 C C . LYS A 1 91 ? -16.028 -1.348 13.684 1.00 82.56 91 LYS A C 1
ATOM 759 O O . LYS A 1 91 ? -15.169 -2.187 13.322 1.00 82.56 91 LYS A O 1
#

pLDDT: mean 95.59, std 4.4, range [66.44, 98.69]

Radius of gyration: 32.05 Å; Cα contacts (8 Å, |Δi|>4): 21; chains: 1; bounding box: 58×20×87 Å

Secondary structure (DSSP, 8-state):
--HHHHHHHHHHHHHHHHHHHHHHHHHHHHHHHHHHHHHHHHHHHHHHHHHHHHHHHHHHHHHHHHHHHHH-TT-HHHHHHHHHHHHTT--

Sequence (91 aa):
MNSETKFHVSVMDARLKKVKKQCDQYKQAYQHCVDDLIVLRANNKRLERQNAEQLALLKQFRKLIDYKLTLHQGSLMYREYRSKLDQLGVK

Organism: Staphylococcus ureilyticus (NCBI:txid94138)

Mean predicted aligned error: 6.06 Å

Solvent-accessible surface area (backbone atoms only — not comparable to full-atom values): 5024 Å² total; per-residue (Å²): 134,60,72,67,59,54,50,52,49,51,54,50,52,53,51,51,53,51,53,50,53,52,51,52,51,50,51,51,53,49,49,53,53,52,54,52,51,53,54,51,53,53,51,48,56,51,50,54,50,52,52,51,54,51,52,52,50,51,43,53,49,49,54,52,41,55,54,48,37,73,77,40,73,83,43,62,67,52,52,52,53,51,51,53,36,51,75,70,65,60,117